Protein AF-A0A4Z2EI97-F1 (afdb_monomer)

Structure (mmCIF, N/CA/C/O backbone):
data_AF-A0A4Z2EI97-F1
#
_entry.id   AF-A0A4Z2EI97-F1
#
loop_
_atom_site.group_PDB
_atom_site.id
_atom_site.type_symbol
_atom_site.label_atom_id
_atom_site.label_alt_id
_atom_site.label_comp_i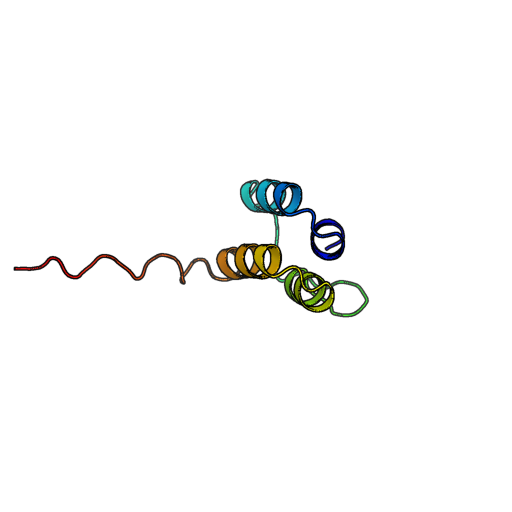d
_atom_site.label_asym_id
_atom_site.label_entity_id
_atom_site.label_seq_id
_atom_site.pdbx_PDB_ins_code
_atom_site.Cartn_x
_atom_site.Cartn_y
_atom_site.Cartn_z
_atom_site.occupancy
_atom_site.B_iso_or_equiv
_atom_site.auth_seq_id
_atom_site.auth_comp_id
_atom_site.auth_asym_id
_atom_site.auth_atom_id
_atom_site.pdbx_PDB_model_num
ATOM 1 N N . MET A 1 1 ? -1.825 -7.148 -2.840 1.00 86.31 1 MET A N 1
ATOM 2 C CA . MET A 1 1 ? -0.372 -6.900 -2.939 1.00 86.31 1 MET A CA 1
ATOM 3 C C . MET A 1 1 ? -0.008 -6.380 -4.317 1.00 86.31 1 MET A C 1
ATOM 5 O O . MET A 1 1 ? 0.441 -5.254 -4.369 1.00 86.31 1 MET A O 1
ATOM 9 N N . CYS A 1 2 ? -0.332 -7.067 -5.421 1.00 91.25 2 CYS A N 1
ATOM 10 C CA . CYS A 1 2 ? -0.037 -6.554 -6.773 1.00 91.25 2 CYS A CA 1
ATOM 11 C C . CYS A 1 2 ? -0.571 -5.129 -7.030 1.00 91.25 2 CYS A C 1
ATOM 13 O O . CYS A 1 2 ? 0.173 -4.269 -7.476 1.00 91.25 2 CYS A O 1
ATOM 15 N N . ALA A 1 3 ? -1.830 -4.837 -6.674 1.00 93.25 3 ALA A N 1
ATOM 16 C CA . ALA A 1 3 ? -2.382 -3.479 -6.796 1.00 93.25 3 ALA A CA 1
ATOM 17 C C . ALA A 1 3 ? -1.638 -2.441 -5.932 1.00 93.25 3 ALA A C 1
ATOM 19 O O . ALA A 1 3 ? -1.547 -1.279 -6.308 1.00 93.25 3 ALA A O 1
ATOM 20 N N . SER A 1 4 ? -1.102 -2.865 -4.786 1.00 93.69 4 SER A N 1
ATOM 21 C CA . SER A 1 4 ? -0.334 -2.025 -3.867 1.00 93.69 4 SER A CA 1
ATOM 22 C C . SER A 1 4 ? 1.075 -1.747 -4.381 1.00 93.69 4 SER A C 1
ATOM 24 O O . SER A 1 4 ? 1.55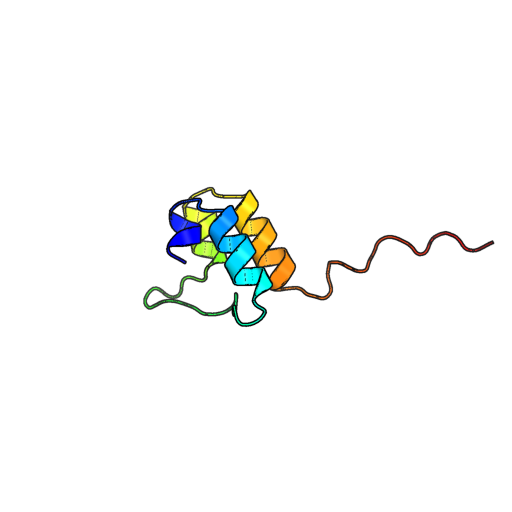7 -0.638 -4.225 1.00 93.69 4 SER A O 1
ATOM 26 N N . GLU A 1 5 ? 1.698 -2.737 -5.017 1.00 94.00 5 GLU A N 1
ATOM 27 C CA . GLU A 1 5 ? 3.023 -2.654 -5.639 1.00 94.00 5 GLU A CA 1
ATOM 28 C C . GLU A 1 5 ? 3.040 -1.731 -6.862 1.00 94.00 5 GLU A C 1
ATOM 30 O O . GLU A 1 5 ? 4.005 -1.015 -7.080 1.00 94.00 5 GLU A O 1
ATOM 35 N N . HIS A 1 6 ? 1.956 -1.731 -7.646 1.00 95.12 6 HIS A N 1
ATOM 36 C CA . HIS A 1 6 ? 1.840 -0.958 -8.890 1.00 95.12 6 HIS A CA 1
ATOM 37 C C . HIS A 1 6 ? 1.145 0.404 -8.702 1.00 95.12 6 HIS A C 1
ATOM 39 O O . HIS A 1 6 ? 0.799 1.064 -9.683 1.00 95.12 6 HIS A O 1
ATOM 45 N N . GLY A 1 7 ? 0.859 0.813 -7.462 1.00 94.19 7 GLY A N 1
ATOM 46 C CA . GLY A 1 7 ? 0.265 2.126 -7.188 1.00 94.19 7 GLY A CA 1
ATOM 47 C C . GLY A 1 7 ? -1.199 2.265 -7.617 1.00 94.19 7 GLY A C 1
ATOM 48 O O . GLY A 1 7 ? -1.677 3.366 -7.881 1.00 94.19 7 GLY A O 1
ATOM 49 N N . HIS A 1 8 ? -1.947 1.166 -7.718 1.00 96.12 8 HIS A N 1
ATOM 50 C CA . HIS A 1 8 ? -3.346 1.179 -8.148 1.00 96.12 8 HIS A CA 1
ATOM 51 C C . HIS A 1 8 ? -4.303 1.505 -6.994 1.00 96.12 8 HIS A C 1
ATOM 53 O O . HIS A 1 8 ? -5.110 0.665 -6.578 1.00 96.12 8 HIS A O 1
ATOM 59 N N . THR A 1 9 ? -4.253 2.745 -6.501 1.00 94.75 9 THR A N 1
ATOM 60 C CA . THR A 1 9 ? -5.043 3.217 -5.350 1.00 94.75 9 THR A CA 1
ATOM 61 C C . THR A 1 9 ? -6.540 2.917 -5.483 1.00 94.75 9 THR A C 1
ATOM 63 O O . THR A 1 9 ? -7.148 2.399 -4.548 1.00 94.75 9 THR A O 1
ATOM 66 N N . ASN A 1 10 ? -7.147 3.174 -6.648 1.00 94.56 10 ASN A N 1
ATOM 67 C CA . ASN A 1 10 ? -8.585 2.948 -6.861 1.00 94.56 10 ASN A CA 1
ATOM 68 C C . ASN A 1 10 ? -8.978 1.471 -6.700 1.00 94.56 10 ASN A C 1
ATOM 70 O O . ASN A 1 10 ? -10.011 1.164 -6.110 1.00 94.56 10 ASN A O 1
ATOM 74 N N . ILE A 1 11 ? -8.128 0.555 -7.177 1.00 94.00 11 ILE A N 1
ATOM 75 C CA . ILE A 1 11 ? -8.353 -0.888 -7.040 1.00 94.00 11 ILE A CA 1
ATOM 76 C C . ILE A 1 11 ? -8.207 -1.295 -5.574 1.00 94.00 11 ILE A C 1
ATOM 78 O O . ILE A 1 11 ? -9.034 -2.047 -5.066 1.00 94.00 11 ILE A O 1
ATOM 82 N N . VAL A 1 12 ? -7.191 -0.777 -4.874 1.00 92.81 12 VAL A N 1
ATOM 83 C CA . VAL A 1 12 ? -7.022 -1.028 -3.435 1.00 92.81 12 VAL A CA 1
ATOM 84 C C . VAL A 1 12 ? -8.253 -0.564 -2.658 1.00 92.81 12 VAL A C 1
ATOM 86 O O . VAL A 1 12 ? -8.758 -1.314 -1.827 1.00 92.81 12 VAL A O 1
ATOM 89 N N . ARG A 1 13 ? -8.785 0.622 -2.964 1.00 91.56 13 ARG A N 1
ATOM 90 C CA . ARG A 1 13 ? -9.989 1.158 -2.318 1.00 91.56 13 ARG A CA 1
ATOM 91 C C . ARG A 1 13 ? -11.204 0.257 -2.536 1.00 91.56 13 ARG A C 1
ATOM 93 O O . ARG A 1 13 ? -11.798 -0.184 -1.558 1.00 91.56 13 ARG A O 1
ATOM 100 N N . MET A 1 14 ? -11.487 -0.116 -3.788 1.00 92.56 14 MET A N 1
ATOM 101 C CA . MET A 1 14 ? -12.572 -1.053 -4.109 1.00 92.56 14 MET A CA 1
ATOM 102 C C . MET A 1 14 ? -12.419 -2.389 -3.374 1.00 92.56 14 MET A C 1
ATOM 104 O O . MET A 1 14 ? -13.392 -2.935 -2.860 1.00 92.56 14 MET A O 1
ATOM 108 N N . LEU A 1 15 ? -11.198 -2.927 -3.296 1.00 89.75 15 LEU A N 1
ATOM 109 C CA . LEU A 1 15 ? -10.926 -4.178 -2.588 1.00 89.75 15 LEU A CA 1
ATOM 110 C C . LEU A 1 15 ? -11.204 -4.054 -1.082 1.00 89.75 15 LEU A C 1
ATOM 112 O O . LEU A 1 15 ? -11.813 -4.954 -0.499 1.00 89.75 15 LEU A O 1
ATOM 116 N N . LEU A 1 16 ? -10.808 -2.942 -0.459 1.00 88.31 16 LEU A N 1
ATOM 117 C CA . LEU A 1 16 ? -11.054 -2.679 0.963 1.00 88.31 16 LEU A CA 1
ATOM 118 C C . LEU A 1 16 ? -12.544 -2.465 1.272 1.00 88.31 16 LEU A C 1
ATOM 120 O O . LEU A 1 16 ? -13.017 -2.923 2.317 1.00 88.31 16 LEU A O 1
ATOM 124 N N . GLU A 1 17 ? -13.291 -1.848 0.356 1.00 88.06 17 GLU A N 1
ATOM 125 C CA . GLU A 1 17 ? -14.744 -1.646 0.466 1.00 88.06 17 GLU A CA 1
ATOM 126 C C . GLU A 1 17 ? -15.525 -2.966 0.503 1.00 88.06 17 GLU A C 1
ATOM 128 O O . GLU A 1 17 ? -16.554 -3.050 1.170 1.00 88.06 17 GLU A O 1
ATOM 133 N N . THR A 1 18 ? -15.015 -4.036 -0.120 1.00 86.06 18 THR A N 1
ATOM 134 C CA . THR A 1 18 ? -15.682 -5.352 -0.080 1.00 86.06 18 THR A CA 1
ATOM 135 C C . THR A 1 18 ? -15.754 -5.971 1.321 1.00 86.06 18 THR A C 1
ATOM 137 O O . THR A 1 18 ? -16.481 -6.944 1.518 1.00 86.06 18 THR A O 1
ATOM 140 N N . GLY A 1 19 ? -14.960 -5.485 2.284 1.00 77.25 19 GLY A N 1
ATOM 141 C CA . GLY A 1 19 ? -14.902 -6.013 3.654 1.00 77.25 19 GLY A CA 1
ATOM 142 C C . GLY A 1 19 ? -14.298 -7.418 3.787 1.00 77.25 19 GLY A C 1
ATOM 143 O O . GLY A 1 19 ? -14.114 -7.904 4.897 1.00 77.25 19 GLY A O 1
ATOM 144 N N . ARG A 1 20 ? -13.950 -8.073 2.673 1.00 78.19 20 ARG A N 1
ATOM 145 C CA . ARG A 1 20 ? -13.341 -9.415 2.645 1.00 78.19 20 ARG A CA 1
ATOM 146 C C . ARG A 1 20 ? -11.814 -9.378 2.574 1.00 78.19 20 ARG A C 1
ATOM 148 O O . ARG A 1 20 ? -11.161 -10.423 2.618 1.00 78.19 20 ARG A O 1
ATOM 155 N N . CYS A 1 21 ? -11.242 -8.185 2.436 1.00 82.00 21 CYS A N 1
ATOM 156 C CA . CYS A 1 21 ? -9.806 -7.991 2.324 1.00 82.00 21 CYS A CA 1
ATOM 157 C C . CYS A 1 21 ? -9.136 -8.029 3.698 1.00 82.00 21 CYS A C 1
ATOM 159 O O . CYS A 1 21 ? -9.337 -7.147 4.527 1.00 82.00 21 CYS A O 1
ATOM 161 N N . HIS A 1 22 ? -8.293 -9.039 3.903 1.00 82.81 22 HIS A N 1
ATOM 162 C CA . HIS A 1 22 ? -7.482 -9.188 5.105 1.00 82.81 22 HIS A CA 1
ATOM 163 C C . HIS A 1 22 ? -6.115 -8.537 4.868 1.00 82.81 22 HIS A C 1
ATOM 165 O O . HIS A 1 22 ? -5.306 -9.046 4.090 1.00 82.81 22 HIS A O 1
ATOM 171 N N . THR A 1 23 ? -5.858 -7.401 5.516 1.00 84.12 23 THR A N 1
ATOM 172 C CA . THR A 1 23 ? -4.621 -6.616 5.342 1.00 84.12 23 THR A CA 1
ATOM 173 C C . THR A 1 23 ? -3.403 -7.229 6.041 1.00 84.12 23 THR A C 1
ATOM 175 O O . THR A 1 23 ? -2.276 -6.933 5.653 1.00 84.12 23 THR A O 1
ATOM 178 N N . GLY A 1 24 ? -3.618 -8.120 7.015 1.00 85.69 24 GLY A N 1
ATOM 179 C CA . GLY A 1 24 ? -2.561 -8.808 7.768 1.00 85.69 24 GLY A CA 1
ATOM 180 C C . GLY A 1 24 ? -2.018 -10.092 7.131 1.00 85.69 24 GLY A C 1
ATOM 181 O O . GLY A 1 24 ? -1.194 -10.765 7.743 1.00 85.69 24 GLY A O 1
ATOM 182 N N . LEU A 1 25 ? -2.480 -10.473 5.935 1.00 88.38 25 LEU A N 1
ATOM 183 C CA . LEU A 1 25 ? -1.931 -11.636 5.235 1.00 88.38 25 LEU A CA 1
ATOM 184 C C . LEU A 1 25 ? -0.523 -11.341 4.716 1.00 88.38 25 LEU A C 1
ATOM 186 O O . LEU A 1 25 ? -0.256 -10.243 4.225 1.00 88.38 25 LEU A O 1
ATOM 190 N N . VAL A 1 26 ? 0.337 -12.356 4.785 1.00 91.44 26 VAL A N 1
ATOM 191 C CA . VAL A 1 26 ? 1.702 -12.326 4.256 1.00 91.44 26 VAL A CA 1
ATOM 192 C C . VAL A 1 26 ? 1.822 -13.191 3.006 1.00 91.44 26 VAL A C 1
ATOM 194 O O . VAL A 1 26 ? 1.134 -14.207 2.875 1.00 91.44 26 VAL A O 1
ATOM 197 N N . ASP A 1 27 ? 2.681 -12.787 2.076 1.00 88.75 27 ASP A N 1
ATOM 198 C CA . ASP A 1 27 ? 3.048 -13.602 0.923 1.00 88.75 27 ASP A CA 1
ATOM 199 C C . ASP A 1 27 ? 4.147 -14.628 1.259 1.00 88.75 27 ASP A C 1
ATOM 201 O O . ASP A 1 27 ? 4.539 -14.825 2.411 1.00 88.75 27 ASP A O 1
ATOM 205 N N . LYS A 1 28 ? 4.663 -15.300 0.223 1.00 90.81 28 LYS A N 1
ATOM 206 C CA . LYS A 1 28 ? 5.745 -16.291 0.344 1.00 90.81 28 LYS A CA 1
ATOM 207 C C . LYS A 1 28 ? 7.064 -15.691 0.838 1.00 90.81 28 LYS A C 1
ATOM 209 O O . LYS A 1 28 ? 7.918 -16.432 1.317 1.00 90.81 28 LYS A O 1
ATOM 214 N N . ASN A 1 29 ? 7.229 -14.380 0.710 1.00 89.62 29 ASN A N 1
ATOM 215 C CA . ASN A 1 29 ? 8.395 -13.622 1.133 1.00 89.62 29 ASN A CA 1
ATOM 216 C C . ASN A 1 29 ? 8.200 -13.016 2.534 1.00 89.62 29 ASN A C 1
ATOM 218 O O . ASN A 1 29 ? 9.089 -12.322 3.023 1.00 89.62 29 ASN A O 1
ATOM 222 N N . GLY A 1 30 ? 7.062 -13.277 3.189 1.00 92.25 30 GLY A N 1
ATOM 223 C CA . GLY A 1 30 ? 6.728 -12.711 4.493 1.00 92.25 30 GLY A CA 1
ATOM 224 C C . GLY A 1 30 ? 6.275 -11.250 4.427 1.00 92.25 30 GLY A C 1
ATOM 225 O O . GLY A 1 30 ? 6.237 -10.583 5.459 1.00 92.25 30 GLY A O 1
ATOM 226 N N . GLN A 1 31 ? 5.940 -10.734 3.242 1.00 91.81 31 GLN A N 1
ATOM 227 C CA . GLN A 1 31 ? 5.529 -9.348 3.049 1.00 91.81 31 GLN A CA 1
ATOM 228 C C . GLN A 1 31 ? 4.010 -9.208 3.130 1.00 91.81 31 GLN A C 1
ATOM 230 O O . GLN A 1 31 ? 3.260 -10.010 2.579 1.00 91.81 31 GLN A O 1
ATOM 235 N N . THR A 1 32 ? 3.550 -8.154 3.799 1.00 92.94 32 THR A N 1
ATOM 236 C CA . THR A 1 32 ? 2.138 -7.754 3.827 1.00 92.94 32 TH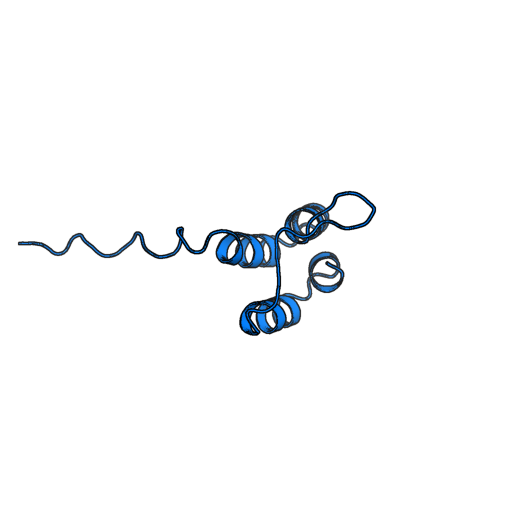R A CA 1
ATOM 237 C C . THR A 1 32 ? 1.829 -6.770 2.703 1.00 92.94 32 THR A C 1
ATOM 239 O O . THR A 1 32 ? 2.721 -6.182 2.090 1.00 92.94 32 THR A O 1
ATOM 242 N N . ALA A 1 33 ? 0.542 -6.508 2.464 1.00 92.12 33 ALA A N 1
ATOM 243 C CA . ALA A 1 33 ? 0.139 -5.465 1.520 1.00 92.12 33 ALA A CA 1
ATOM 244 C C . ALA A 1 33 ? 0.707 -4.080 1.887 1.00 92.12 33 ALA A C 1
ATOM 246 O O . ALA A 1 33 ? 1.018 -3.306 0.984 1.00 92.12 33 ALA A O 1
ATOM 247 N N . VAL A 1 34 ? 0.872 -3.796 3.186 1.00 93.19 34 VAL A N 1
ATOM 248 C CA . VAL A 1 34 ? 1.456 -2.544 3.689 1.00 93.19 34 VAL A CA 1
ATOM 249 C C . VAL A 1 34 ? 2.937 -2.465 3.337 1.00 93.19 34 VAL A C 1
ATOM 251 O O . VAL A 1 34 ? 3.351 -1.496 2.713 1.00 93.19 34 VAL A O 1
ATOM 254 N N . THR A 1 35 ? 3.722 -3.498 3.656 1.00 93.75 35 THR A N 1
ATOM 255 C CA . THR A 1 35 ? 5.174 -3.482 3.401 1.00 93.75 35 THR A CA 1
ATOM 256 C C . THR A 1 35 ? 5.497 -3.415 1.910 1.00 93.75 35 THR A C 1
ATOM 258 O O . THR A 1 35 ? 6.471 -2.781 1.519 1.00 93.75 35 THR A O 1
ATOM 261 N N . VAL A 1 36 ? 4.663 -4.031 1.063 1.00 94.50 36 VAL A N 1
ATOM 262 C CA . VAL A 1 36 ? 4.790 -3.926 -0.400 1.00 94.50 36 VAL A CA 1
ATOM 263 C C . VAL A 1 36 ? 4.520 -2.493 -0.875 1.00 94.50 36 VAL A C 1
ATOM 265 O O . VAL A 1 36 ? 5.277 -1.967 -1.686 1.00 94.50 36 VAL A O 1
ATOM 268 N N . ALA A 1 37 ? 3.479 -1.836 -0.351 1.00 94.75 37 ALA A N 1
ATOM 269 C CA . ALA A 1 37 ? 3.179 -0.439 -0.679 1.00 94.75 37 ALA A CA 1
ATOM 270 C C . ALA A 1 37 ? 4.272 0.529 -0.186 1.00 94.75 37 ALA A C 1
ATOM 272 O O . ALA A 1 37 ? 4.614 1.473 -0.896 1.00 94.75 37 ALA A O 1
ATOM 273 N N . GLU A 1 38 ? 4.837 0.283 1.002 1.00 94.62 38 GLU A N 1
ATOM 274 C CA . GLU A 1 38 ? 5.955 1.058 1.558 1.00 94.62 38 GLU A CA 1
ATOM 275 C C . GLU A 1 38 ? 7.213 0.912 0.691 1.00 94.62 38 GLU A C 1
ATOM 277 O O . GLU A 1 38 ? 7.821 1.916 0.324 1.00 94.62 38 GLU A O 1
ATOM 282 N N . ALA A 1 39 ? 7.563 -0.314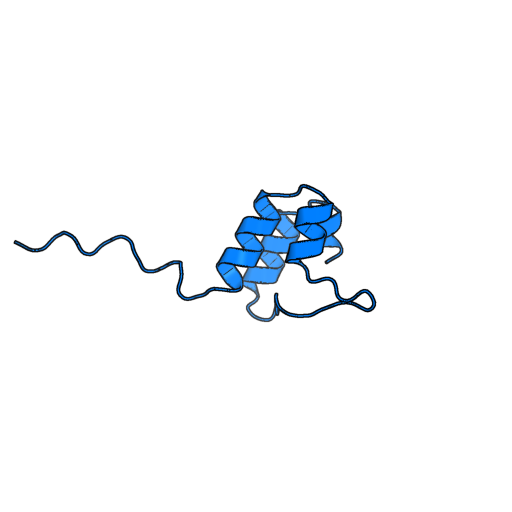 0.287 1.00 94.81 39 ALA A N 1
ATOM 283 C CA . ALA A 1 39 ? 8.706 -0.568 -0.592 1.00 94.81 39 ALA A CA 1
ATOM 284 C C . ALA A 1 39 ? 8.550 0.103 -1.970 1.00 94.81 39 ALA A C 1
ATOM 286 O O . ALA A 1 39 ? 9.520 0.621 -2.520 1.00 94.81 39 ALA A O 1
ATOM 287 N N . ALA A 1 40 ? 7.324 0.145 -2.499 1.00 93.88 40 ALA A N 1
ATOM 288 C CA . ALA A 1 40 ? 6.991 0.824 -3.751 1.00 93.88 40 ALA A CA 1
ATOM 289 C C . ALA A 1 40 ? 6.793 2.351 -3.600 1.00 93.88 40 ALA A C 1
ATOM 291 O O . ALA A 1 40 ? 6.498 3.034 -4.578 1.00 93.88 40 ALA A O 1
ATOM 292 N N . SER A 1 41 ? 6.968 2.912 -2.395 1.00 95.19 41 SER A N 1
ATOM 293 C CA . SER A 1 41 ? 6.770 4.343 -2.095 1.00 95.19 41 SER A CA 1
ATOM 294 C C . SER A 1 41 ? 5.359 4.871 -2.412 1.00 95.19 41 SER A C 1
ATOM 296 O O . SER A 1 41 ? 5.172 6.044 -2.742 1.00 95.19 41 SER A O 1
ATOM 298 N N . HIS A 1 42 ? 4.336 4.023 -2.286 1.00 96.38 42 HIS A N 1
ATOM 299 C CA . HIS A 1 42 ? 2.937 4.386 -2.518 1.00 96.38 42 HIS A CA 1
ATOM 300 C C . HIS A 1 42 ? 2.223 4.752 -1.211 1.00 96.38 42 HIS A C 1
AT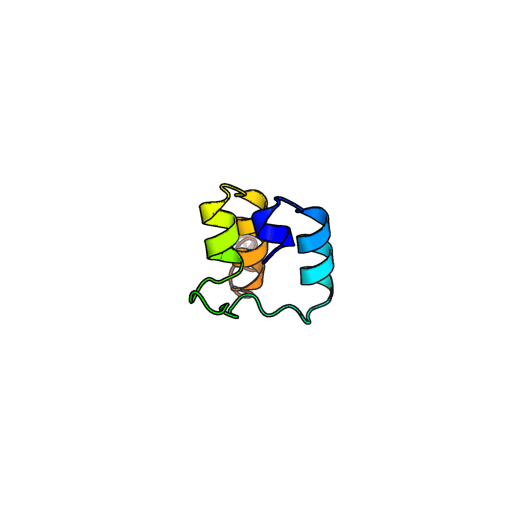OM 302 O O . HIS A 1 42 ? 1.375 4.008 -0.716 1.00 96.38 42 HIS A O 1
ATOM 308 N N . GLN A 1 43 ? 2.555 5.922 -0.655 1.00 94.50 43 GLN A N 1
ATOM 309 C CA . GLN A 1 43 ? 2.100 6.350 0.676 1.00 94.50 43 GLN A CA 1
ATOM 310 C C . GLN A 1 43 ? 0.570 6.380 0.838 1.00 94.50 43 GLN A C 1
ATOM 312 O O . GLN A 1 43 ? 0.054 5.911 1.845 1.00 94.50 43 GLN A O 1
ATOM 317 N N . GLU A 1 44 ? -0.175 6.838 -0.172 1.00 95.19 44 GLU A N 1
ATOM 318 C CA . GLU A 1 44 ? -1.647 6.858 -0.118 1.00 95.19 44 GLU A CA 1
ATOM 319 C C . GLU A 1 44 ? -2.232 5.448 0.103 1.00 95.19 44 GLU A C 1
ATOM 321 O O . GLU A 1 44 ? -3.191 5.254 0.848 1.00 95.19 44 GLU A O 1
ATOM 326 N N . ILE A 1 45 ? -1.618 4.432 -0.506 1.00 94.81 45 ILE A N 1
ATOM 327 C CA . ILE A 1 45 ? -2.024 3.033 -0.351 1.00 94.81 45 ILE A CA 1
ATOM 328 C C . ILE A 1 45 ? -1.653 2.512 1.039 1.00 94.81 45 ILE A C 1
ATOM 330 O O . ILE A 1 45 ? -2.431 1.766 1.636 1.00 94.81 45 ILE A O 1
ATOM 334 N N . VAL A 1 46 ? -0.487 2.903 1.558 1.00 94.19 46 VAL A N 1
ATOM 335 C CA . VAL A 1 46 ? -0.051 2.570 2.922 1.00 94.19 46 VAL A CA 1
ATOM 336 C C . VAL A 1 46 ? -1.076 3.065 3.936 1.00 94.19 46 VAL A C 1
ATOM 338 O O . VAL A 1 46 ? -1.514 2.290 4.788 1.00 94.19 46 VAL A O 1
ATOM 341 N N . ASP A 1 47 ? -1.508 4.316 3.799 1.00 93.06 47 ASP A N 1
ATOM 342 C CA . ASP A 1 47 ? -2.458 4.940 4.717 1.00 93.06 47 ASP A CA 1
ATOM 343 C C . ASP A 1 47 ? -3.832 4.258 4.642 1.00 93.06 47 ASP A C 1
ATOM 345 O O . ASP A 1 47 ? -4.402 3.909 5.677 1.00 93.06 47 ASP A O 1
ATOM 349 N N . LEU A 1 48 ? -4.325 3.955 3.432 1.00 91.94 48 LEU A N 1
ATOM 350 C CA . LEU A 1 48 ? -5.575 3.205 3.239 1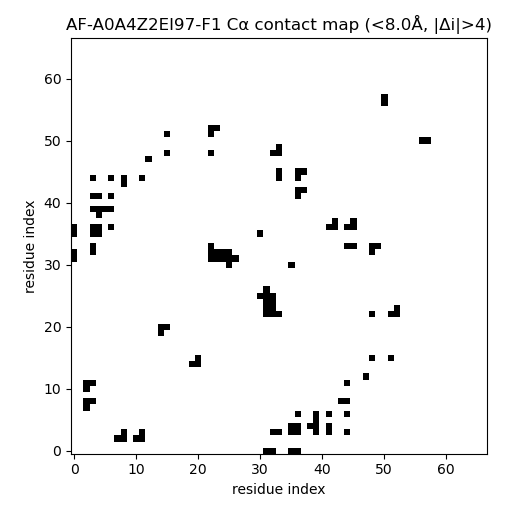.00 91.94 48 LEU A CA 1
ATOM 351 C C . LEU A 1 48 ? -5.534 1.813 3.888 1.00 91.94 48 LEU A C 1
ATOM 353 O O . LEU A 1 48 ? -6.502 1.384 4.522 1.00 91.94 48 LEU A O 1
ATOM 357 N N . LEU A 1 49 ? -4.422 1.092 3.733 1.00 90.88 49 LEU A N 1
ATOM 358 C CA . LEU A 1 49 ? -4.262 -0.250 4.290 1.00 90.88 49 LEU A CA 1
ATOM 359 C C . LEU A 1 49 ? -4.126 -0.227 5.819 1.00 90.88 49 LEU A C 1
ATOM 361 O O . LEU A 1 49 ? -4.727 -1.074 6.483 1.00 90.88 49 LEU A O 1
ATOM 365 N N . LYS A 1 50 ? -3.385 0.741 6.377 1.00 89.25 50 LYS A N 1
ATOM 366 C CA . LYS A 1 50 ? -3.234 0.928 7.832 1.00 89.25 50 LYS A CA 1
ATOM 367 C C . LYS A 1 50 ? -4.553 1.336 8.484 1.00 89.25 50 LYS A C 1
ATOM 369 O O . LYS A 1 50 ? -4.957 0.713 9.461 1.00 89.25 50 LYS A O 1
ATOM 374 N N . ALA A 1 51 ? -5.283 2.278 7.884 1.00 87.56 51 ALA A N 1
ATOM 375 C CA . ALA A 1 51 ? -6.600 2.698 8.364 1.00 87.56 51 ALA A CA 1
ATOM 376 C C . ALA A 1 51 ? -7.606 1.537 8.430 1.00 87.56 51 ALA A C 1
ATOM 378 O O . ALA A 1 51 ? -8.504 1.539 9.270 1.00 87.56 51 ALA A O 1
ATOM 379 N N . ARG A 1 52 ? -7.465 0.524 7.563 1.00 81.56 52 ARG A N 1
ATOM 380 C CA . ARG A 1 52 ? -8.322 -0.668 7.604 1.00 81.56 52 ARG A CA 1
ATOM 381 C C . ARG A 1 52 ? -7.818 -1.770 8.534 1.00 81.56 52 ARG A C 1
ATOM 383 O O . ARG A 1 52 ? -8.634 -2.551 9.015 1.00 81.56 52 ARG A O 1
ATOM 390 N N . ALA A 1 53 ? -6.509 -1.842 8.777 1.00 73.62 53 ALA A N 1
ATOM 391 C CA . ALA A 1 53 ? -5.919 -2.758 9.751 1.00 73.62 53 ALA A CA 1
ATOM 392 C C . ALA A 1 53 ? -6.289 -2.376 11.196 1.00 73.62 53 ALA A C 1
ATOM 394 O O . ALA A 1 53 ? -6.507 -3.268 12.014 1.00 73.62 53 ALA A O 1
ATOM 395 N N . ASP A 1 54 ? -6.442 -1.077 11.473 1.00 61.38 54 ASP A N 1
ATOM 396 C CA . ASP A 1 54 ? -6.855 -0.539 12.771 1.00 61.38 54 ASP A CA 1
ATOM 397 C C . ASP A 1 54 ? -8.266 0.078 12.718 1.00 61.38 54 ASP A C 1
ATOM 399 O O . ASP A 1 54 ? -8.413 1.297 12.614 1.00 61.38 54 ASP A O 1
ATOM 403 N N . PRO A 1 55 ? -9.346 -0.712 12.886 1.00 55.00 55 PRO A N 1
ATOM 404 C CA . PRO A 1 55 ? -10.708 -0.170 12.961 1.00 55.00 55 PRO A CA 1
ATOM 405 C C . PRO A 1 55 ? -10.953 0.708 14.206 1.00 55.00 55 PRO A C 1
ATOM 407 O O . PRO A 1 55 ? -12.029 1.277 14.352 1.00 55.00 55 PRO A O 1
ATOM 410 N N . ARG A 1 56 ? -9.983 0.800 15.129 1.00 48.22 56 ARG A N 1
ATOM 411 C CA . ARG A 1 56 ? -10.052 1.604 16.361 1.00 48.22 56 ARG A CA 1
ATOM 412 C C . ARG A 1 56 ? -9.447 3.005 16.238 1.00 48.22 56 ARG A C 1
ATOM 414 O O . ARG A 1 56 ? -9.643 3.803 17.146 1.00 48.22 56 ARG A O 1
ATOM 421 N N . ALA A 1 57 ? -8.726 3.313 15.159 1.00 51.91 57 ALA A N 1
ATOM 422 C CA . ALA A 1 57 ? -8.057 4.608 15.008 1.00 51.91 57 ALA A CA 1
ATOM 423 C C . ALA A 1 57 ? -8.954 5.706 14.402 1.00 51.91 57 ALA A C 1
ATOM 425 O O . ALA A 1 57 ? -8.585 6.876 14.441 1.00 51.91 57 ALA A O 1
ATOM 426 N N . SER A 1 58 ? -10.129 5.361 13.861 1.00 51.91 58 SER A N 1
ATOM 427 C CA . SER A 1 58 ? -11.017 6.316 13.179 1.00 51.91 58 SER A CA 1
ATOM 428 C C . SER A 1 58 ? -12.114 6.940 14.055 1.00 51.91 58 SER A C 1
ATOM 430 O O . SER A 1 58 ? -12.885 7.737 13.543 1.00 51.91 58 SER A O 1
ATOM 432 N N . GLU A 1 59 ? -12.178 6.643 15.357 1.00 54.41 59 GLU A N 1
ATOM 433 C CA . GLU A 1 59 ? -13.181 7.205 16.286 1.00 54.41 59 GLU A CA 1
ATOM 434 C C . GLU A 1 59 ? -12.503 7.878 17.493 1.00 54.41 59 GLU A C 1
ATOM 436 O O . GLU A 1 59 ? -12.690 7.491 18.644 1.00 54.41 59 GLU A O 1
ATOM 441 N N . ALA A 1 60 ? -11.659 8.879 17.236 1.00 57.25 60 ALA A N 1
ATOM 442 C CA . ALA A 1 60 ? -11.097 9.727 18.289 1.00 57.25 60 ALA A CA 1
ATOM 443 C C . ALA A 1 60 ? -10.914 11.175 17.816 1.00 57.25 60 ALA A C 1
ATOM 445 O O . ALA A 1 60 ? -9.832 11.744 17.934 1.00 57.25 60 ALA A O 1
ATOM 446 N N . SER A 1 61 ? -11.964 11.791 17.264 1.00 62.53 61 SER A N 1
ATOM 447 C CA . SER A 1 61 ? -12.027 13.256 17.187 1.00 62.53 61 SER A CA 1
ATOM 448 C C . SER A 1 61 ? -13.454 13.775 16.981 1.00 62.53 61 SER A C 1
ATOM 450 O O . SER A 1 61 ? -13.789 14.235 15.899 1.00 62.53 61 SER A O 1
ATOM 452 N N . CYS A 1 62 ? -14.311 13.677 18.005 1.00 56.59 62 CYS A N 1
ATOM 453 C CA . CYS A 1 62 ? -15.359 14.675 18.284 1.00 56.59 62 CYS A CA 1
ATOM 454 C C . CYS A 1 62 ? -16.063 14.370 19.625 1.00 56.59 62 CYS A C 1
ATOM 456 O O . CYS A 1 62 ? -17.220 13.973 19.656 1.00 56.59 62 CYS A O 1
ATOM 458 N N . THR A 1 63 ? -15.380 14.527 20.761 1.00 61.03 63 THR A N 1
ATOM 459 C CA . THR A 1 63 ? -16.075 14.720 22.050 1.00 61.03 63 THR A CA 1
ATOM 460 C C . THR A 1 63 ? -15.339 15.782 22.854 1.00 61.03 63 THR A C 1
ATOM 462 O O . THR A 1 63 ? -14.710 15.516 2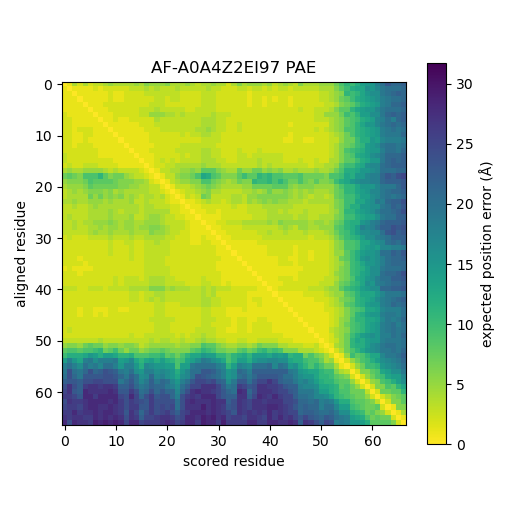3.876 1.00 61.03 63 THR A O 1
ATOM 465 N N . SER A 1 64 ? -15.350 17.009 22.352 1.00 61.06 64 SER A N 1
ATOM 466 C CA . SER A 1 64 ? -15.113 18.187 23.189 1.00 61.06 64 SER A CA 1
ATOM 467 C C . SER A 1 64 ? -16.116 19.274 22.821 1.00 61.06 64 SER A C 1
ATOM 469 O O . SER A 1 64 ? -15.754 20.409 22.564 1.00 61.06 64 SER A O 1
ATOM 471 N 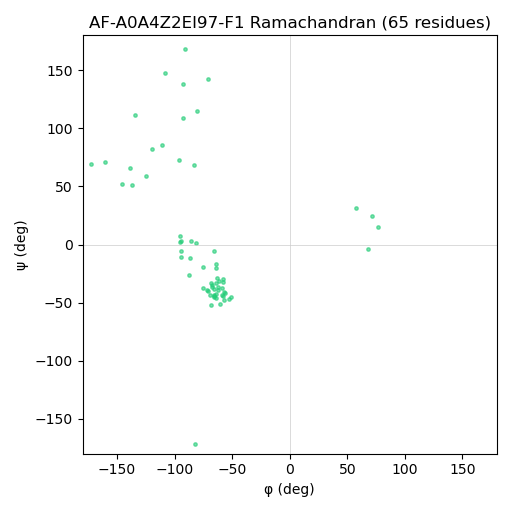N . ASP A 1 65 ? -17.387 18.875 22.801 1.00 64.69 65 ASP A N 1
ATOM 472 C CA . ASP A 1 65 ? -18.533 19.748 23.039 1.00 64.69 65 ASP A CA 1
ATOM 473 C C . ASP A 1 65 ? -19.263 19.177 24.261 1.00 64.69 65 ASP A C 1
ATOM 475 O O . ASP A 1 65 ? -20.201 18.390 24.145 1.00 64.69 65 ASP A O 1
ATOM 479 N N . LEU A 1 66 ? -18.779 19.506 25.459 1.00 61.31 66 LEU A N 1
ATOM 480 C CA . LEU A 1 66 ? -19.584 19.432 26.674 1.00 61.31 66 LEU A CA 1
ATOM 481 C C . LEU A 1 66 ? -19.355 20.719 27.474 1.00 61.31 66 LEU A C 1
ATOM 483 O O . LEU A 1 66 ? -18.244 20.957 27.941 1.00 61.31 66 LEU A O 1
ATOM 487 N N . LEU A 1 67 ? -20.431 21.516 27.524 1.00 54.69 67 LEU A N 1
ATOM 488 C CA . LEU A 1 67 ? -20.842 22.483 28.555 1.00 54.69 67 LEU A CA 1
ATOM 489 C C . LEU A 1 67 ? -19.911 22.647 29.764 1.00 54.69 67 LEU A C 1
ATOM 491 O O . LEU A 1 67 ? -19.747 21.661 30.518 1.00 54.69 67 LEU A O 1
#

Nearest PDB structures (foldseek):
  5ybv-assembly1_B  TM=9.718E-01  e=3.203E-03  Homo sapiens
  6tmd-assembly1_A  TM=9.656E-01  e=5.151E-03  Homo sapiens
  6tlh-assembly2_B  TM=9.595E-01  e=1.689E-02  Mus musculus
  7b6w-assembly1_AAA  TM=9.770E-01  e=2.169E-01  Homo sapiens
  6fp9-assembly2_A  TM=8.271E-01  e=2.592E-01  synthetic construct

Mean predicted aligned error: 8.04 Å

InterPro domains:
  IPR002110 Ankyrin repeat [PF12796] (1-56)
  IPR036770 Ankyrin repeat-containing domain superfamily [G3DSA:1.25.40.20] (1-55)
  IPR036770 Ankyrin repeat-containing domain superfamily [SSF48403] (1-50)
  IPR047184 KN motif and ankyrin repeat domain-containing protein 1-4 [PTHR24168] (1-58)

Foldseek 3Di:
DVCLLVLVLVVLVVLVVVVPDDQCDAD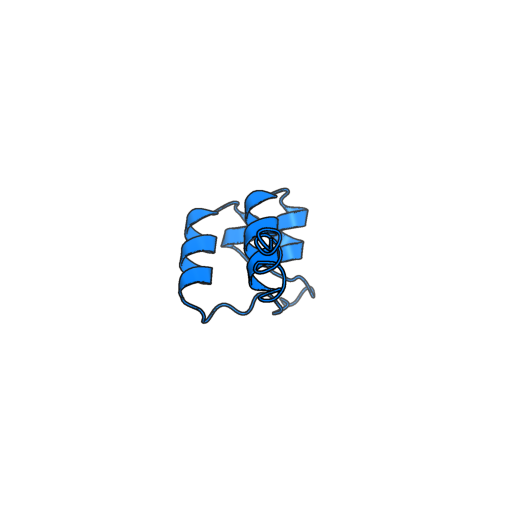PVRDGSLNSNVVSVNVSSNVVSVCSNCVPPPPPPDDPPDD

pLDDT: mean 83.64, std 14.43, range [48.22, 96.38]

Radius of gyration: 14.26 Å; Cα contacts (8 Å, |Δi|>4): 65; chains: 1; bounding box: 30×39×37 Å

Solvent-accessible surface area (backbone atoms only — not comparable to full-atom values): 4144 Å² total; per-residue (Å²): 82,72,47,33,49,70,60,36,52,71,60,48,50,56,47,54,71,66,70,76,62,71,55,86,51,59,52,100,86,70,45,30,37,45,56,38,4,55,74,55,67,26,60,73,49,29,52,57,44,50,55,63,69,39,80,76,74,81,78,81,86,84,87,86,85,76,136

Organism: NCBI:txid230148

Sequence (67 aa):
MCASEHGHTNIVRMLLETGRCHTGLVDKNGQTAVTVAEAASHQEIVDLLKARADPRASEASCTSDLL

Secondary structure (DSSP, 8-state):
-HHHHTT-HHHHHHHHHTS---TT-B-TTS-BHHHHHHHTT-HHHHHHHHHHH-TTTTS-S------